Protein AF-A0A9X9HYR4-F1 (afdb_monomer)

Radius of gyration: 14.13 Å; Cα contacts (8 Å, |Δi|>4): 24; chains: 1; bounding box: 27×18×43 Å

Nearest PDB structures (foldseek):
  5imr-assembly1_t  TM=7.145E-01  e=7.237E+00  Thermus thermophilus HB8

Sequence (62 aa):
MDKIDPALRQRFEGDHAKLRAMMAHPEYMNESWNKDFAVTLRDHARFEERELFPAIELFAFA

pLDDT: mean 91.89, std 12.54, range [50.41, 98.69]

Foldseek 3Di:
DVQFDVVLVVVLVVLVVVLVVCVVPPPPVDPVSVVVNVVSVVVSVCCCVPPVVVRCVVVVVD

Secondary structure (DSSP, 8-state):
-TTS-HHHHHHHHHHHHHHHHHHHS--TT-HHHHHHHHHHHHHHHHHIIIIIHHHHHHHH--

Structure (mmCIF, N/CA/C/O backbone):
data_AF-A0A9X9HYR4-F1
#
_entry.id   AF-A0A9X9HYR4-F1
#
loop_
_atom_site.group_PDB
_atom_site.id
_atom_site.type_symbol
_atom_site.label_atom_id
_atom_site.label_alt_id
_atom_site.label_comp_id
_atom_site.label_asym_id
_atom_site.label_entity_id
_atom_site.label_seq_id
_atom_site.pdbx_PDB_ins_code
_atom_site.Cartn_x
_atom_site.Cartn_y
_atom_site.Cartn_z
_atom_site.occupancy
_atom_site.B_iso_or_equiv
_atom_site.auth_seq_id
_atom_site.auth_comp_id
_atom_site.auth_asym_id
_atom_site.auth_atom_id
_atom_site.pdbx_PDB_model_num
ATOM 1 N N . MET A 1 1 ? -5.463 -12.276 16.341 1.00 53.66 1 MET A N 1
ATOM 2 C CA . MET A 1 1 ? -5.770 -11.582 15.071 1.00 53.66 1 MET A CA 1
ATOM 3 C C . MET A 1 1 ? -7.257 -11.246 14.933 1.00 53.66 1 MET A C 1
ATOM 5 O O . MET A 1 1 ? -7.538 -10.179 14.410 1.00 53.66 1 MET A O 1
ATOM 9 N N . ASP A 1 2 ? -8.201 -12.047 15.449 1.00 60.88 2 ASP A N 1
ATOM 10 C CA . ASP A 1 2 ? -9.672 -11.834 15.346 1.00 60.88 2 ASP A CA 1
ATOM 11 C C . ASP A 1 2 ? -10.256 -10.518 15.900 1.00 60.88 2 ASP A C 1
ATOM 13 O O . ASP A 1 2 ? -11.456 -10.296 15.796 1.00 60.88 2 ASP A O 1
ATOM 17 N N . LYS A 1 3 ? -9.432 -9.635 16.476 1.00 74.06 3 LYS A N 1
ATOM 18 C CA . LYS A 1 3 ? -9.861 -8.343 17.035 1.00 74.06 3 LYS A CA 1
ATOM 19 C C . LYS A 1 3 ? -9.599 -7.139 16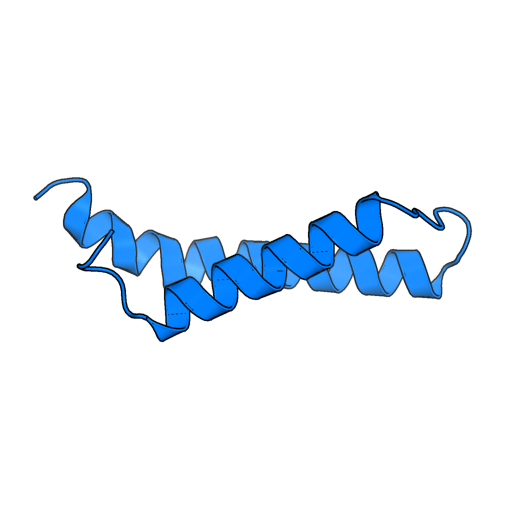.117 1.00 74.06 3 LYS A C 1
ATOM 21 O O . LYS A 1 3 ? -10.020 -6.037 16.442 1.00 74.06 3 LYS A O 1
ATOM 26 N N . ILE A 1 4 ? -8.896 -7.333 15.000 1.00 81.06 4 ILE A N 1
ATOM 27 C CA . ILE A 1 4 ? -8.609 -6.270 14.024 1.00 81.06 4 ILE A CA 1
ATOM 28 C C . ILE A 1 4 ? -9.757 -6.206 13.020 1.00 81.06 4 ILE A C 1
ATOM 30 O O . ILE A 1 4 ? -10.200 -7.256 12.550 1.00 81.06 4 ILE A O 1
ATOM 34 N N . ASP A 1 5 ? -10.194 -4.993 12.670 1.00 90.38 5 ASP A N 1
ATOM 35 C CA . ASP A 1 5 ? -11.166 -4.759 11.600 1.00 90.38 5 ASP A CA 1
ATOM 36 C C . ASP A 1 5 ? -10.775 -5.555 10.330 1.00 90.38 5 ASP A C 1
ATOM 38 O O . ASP A 1 5 ? -9.657 -5.388 9.818 1.00 90.38 5 ASP A O 1
ATOM 42 N N . PRO A 1 6 ? -11.661 -6.430 9.812 1.00 92.88 6 PRO A N 1
ATOM 43 C CA . PRO A 1 6 ? -11.406 -7.199 8.598 1.00 92.88 6 PRO A CA 1
ATOM 44 C C . PRO A 1 6 ? -10.979 -6.347 7.398 1.00 92.88 6 PRO A C 1
ATOM 46 O O . PRO A 1 6 ? -10.180 -6.816 6.589 1.00 92.88 6 PRO A O 1
ATOM 49 N N . ALA A 1 7 ? -11.452 -5.102 7.292 1.00 94.62 7 ALA A N 1
ATOM 50 C CA . ALA A 1 7 ? -11.071 -4.193 6.216 1.00 94.62 7 ALA A CA 1
ATOM 51 C C . ALA A 1 7 ? -9.598 -3.764 6.317 1.00 94.62 7 ALA A C 1
ATOM 53 O O . ALA A 1 7 ? -8.886 -3.753 5.311 1.00 94.62 7 ALA A O 1
ATOM 54 N N . LEU A 1 8 ? -9.108 -3.478 7.530 1.00 95.06 8 LEU A N 1
ATOM 55 C CA . LEU A 1 8 ? -7.697 -3.150 7.764 1.00 95.06 8 LEU A CA 1
ATOM 56 C C . LEU A 1 8 ? -6.799 -4.345 7.435 1.00 95.06 8 LEU A C 1
ATOM 58 O O . LEU A 1 8 ? -5.767 -4.184 6.783 1.00 95.06 8 LEU A O 1
ATOM 62 N N . ARG A 1 9 ? -7.219 -5.557 7.825 1.00 94.44 9 ARG A N 1
ATOM 63 C CA . ARG A 1 9 ? -6.498 -6.789 7.475 1.00 94.44 9 ARG A CA 1
ATOM 64 C C . ARG A 1 9 ? -6.457 -7.002 5.963 1.00 94.44 9 ARG A C 1
ATOM 66 O O . ARG A 1 9 ? -5.385 -7.242 5.418 1.00 94.44 9 ARG A O 1
ATOM 73 N N . GLN A 1 10 ? -7.600 -6.891 5.291 1.00 96.62 10 GLN A N 1
ATOM 74 C CA . GLN A 1 10 ? -7.683 -7.084 3.846 1.00 96.62 10 GLN A CA 1
ATOM 75 C C . GLN A 1 10 ? -6.799 -6.081 3.095 1.00 96.62 10 GLN A C 1
ATOM 77 O O . GLN A 1 10 ? -6.102 -6.463 2.154 1.00 96.62 10 GLN A O 1
ATOM 82 N N . ARG A 1 11 ? -6.792 -4.812 3.521 1.00 97.56 11 ARG A N 1
ATOM 83 C CA . ARG A 1 11 ? -5.924 -3.784 2.937 1.00 97.56 11 ARG A CA 1
ATOM 84 C C . ARG A 1 11 ? -4.446 -4.112 3.135 1.00 97.56 11 ARG A C 1
ATOM 86 O O . ARG A 1 11 ? -3.703 -4.107 2.159 1.00 97.56 11 ARG A O 1
ATOM 93 N N . PHE A 1 12 ? -4.041 -4.467 4.356 1.00 96.94 12 PHE A N 1
ATOM 94 C CA . PHE A 1 12 ? -2.669 -4.881 4.664 1.00 96.94 12 PHE A CA 1
ATOM 95 C C . PHE A 1 12 ? -2.209 -6.048 3.777 1.00 96.94 12 PHE A C 1
ATOM 97 O O . PHE A 1 12 ? -1.163 -5.978 3.131 1.00 96.94 12 PHE A O 1
ATOM 104 N N . GLU A 1 13 ? -3.010 -7.112 3.697 1.00 97.56 13 GLU A N 1
ATOM 105 C CA . GLU A 1 13 ? -2.692 -8.291 2.888 1.00 97.56 13 GLU A CA 1
ATOM 106 C C . GLU A 1 13 ? -2.613 -7.956 1.391 1.00 97.56 13 GLU A C 1
ATOM 108 O O . GLU A 1 13 ? -1.702 -8.427 0.704 1.00 97.56 13 GLU A O 1
ATOM 113 N N . GLY A 1 14 ? -3.521 -7.109 0.895 1.00 98.44 14 GLY A N 1
ATOM 114 C CA . GLY A 1 14 ? -3.540 -6.646 -0.492 1.00 98.44 14 GLY A CA 1
ATOM 115 C C . GLY A 1 14 ? -2.307 -5.821 -0.869 1.00 98.44 14 GLY A C 1
ATOM 116 O O . GLY A 1 14 ? -1.659 -6.112 -1.879 1.00 98.44 14 GLY A O 1
ATOM 117 N N . ASP A 1 15 ? -1.937 -4.844 -0.039 1.00 98.44 15 ASP A N 1
ATOM 118 C CA . ASP A 1 15 ? -0.755 -4.004 -0.261 1.00 98.44 15 ASP A CA 1
ATOM 119 C C . ASP A 1 15 ? 0.529 -4.848 -0.247 1.00 98.44 15 ASP A 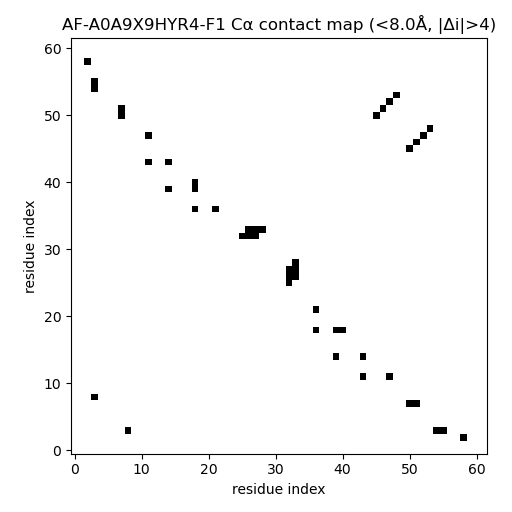C 1
ATOM 121 O O . ASP A 1 15 ? 1.367 -4.732 -1.148 1.00 98.44 15 ASP A O 1
ATOM 125 N N . HIS A 1 16 ? 0.657 -5.782 0.703 1.00 98.56 16 HIS A N 1
ATOM 126 C CA . HIS A 1 16 ? 1.786 -6.713 0.746 1.00 98.56 16 HIS A CA 1
ATOM 127 C C . HIS A 1 16 ? 1.846 -7.638 -0.469 1.00 98.56 16 HIS A C 1
ATOM 129 O O . HIS A 1 16 ? 2.937 -7.893 -0.984 1.00 98.56 16 HIS A O 1
ATOM 135 N N . ALA A 1 17 ? 0.709 -8.166 -0.928 1.00 98.62 17 ALA A N 1
ATOM 136 C CA . ALA A 1 17 ? 0.666 -9.006 -2.120 1.00 98.62 17 ALA A CA 1
ATOM 137 C C . ALA A 1 17 ? 1.164 -8.234 -3.349 1.00 98.62 17 ALA A C 1
ATOM 139 O O . ALA A 1 17 ? 2.011 -8.740 -4.089 1.00 98.62 17 ALA A O 1
ATOM 140 N N . LYS A 1 18 ? 0.717 -6.983 -3.516 1.00 98.44 18 LYS A N 1
ATOM 141 C CA . LYS A 1 18 ? 1.177 -6.102 -4.594 1.00 98.44 18 LYS A CA 1
ATOM 142 C C . LYS A 1 18 ? 2.676 -5.820 -4.491 1.00 98.44 18 LYS A C 1
ATOM 144 O O . LYS A 1 18 ? 3.394 -6.035 -5.463 1.00 98.44 18 LYS A O 1
ATOM 149 N N . LEU A 1 19 ? 3.170 -5.395 -3.327 1.00 98.69 19 LEU A N 1
ATOM 150 C CA . LEU A 1 19 ? 4.592 -5.093 -3.123 1.00 98.69 19 LEU A CA 1
ATOM 151 C C . LEU A 1 19 ? 5.487 -6.311 -3.390 1.00 98.69 19 LEU A C 1
ATOM 153 O O . LEU A 1 19 ? 6.510 -6.188 -4.063 1.00 98.69 19 LEU A O 1
ATOM 157 N N . ARG A 1 20 ? 5.084 -7.502 -2.927 1.00 98.62 20 ARG A N 1
ATOM 158 C CA . ARG A 1 20 ? 5.803 -8.754 -3.213 1.00 98.62 20 ARG A CA 1
ATOM 159 C C . ARG A 1 20 ? 5.812 -9.078 -4.705 1.00 98.62 20 ARG A C 1
ATOM 161 O O . ARG A 1 20 ? 6.856 -9.465 -5.217 1.00 98.62 20 ARG A O 1
ATOM 168 N N . ALA A 1 21 ? 4.689 -8.895 -5.401 1.00 98.19 21 ALA A N 1
ATOM 169 C CA . ALA A 1 21 ? 4.612 -9.115 -6.844 1.00 98.19 21 ALA A CA 1
ATOM 170 C C . ALA A 1 21 ? 5.531 -8.160 -7.623 1.00 98.19 21 ALA A C 1
ATOM 172 O O . ALA A 1 21 ? 6.244 -8.603 -8.520 1.00 98.19 21 ALA A O 1
ATOM 173 N N . MET A 1 22 ? 5.579 -6.877 -7.243 1.00 98.00 22 MET A N 1
ATOM 174 C CA . MET A 1 22 ? 6.498 -5.909 -7.855 1.00 98.00 22 MET A CA 1
ATOM 175 C C . MET A 1 22 ? 7.962 -6.312 -7.632 1.00 98.00 22 MET A C 1
ATOM 177 O O . MET A 1 22 ? 8.755 -6.296 -8.567 1.00 98.00 22 MET A O 1
ATOM 181 N N . MET A 1 23 ? 8.314 -6.738 -6.416 1.00 97.81 23 MET A N 1
ATOM 182 C CA . MET A 1 23 ? 9.678 -7.159 -6.078 1.00 97.81 23 MET A CA 1
ATOM 183 C C . MET A 1 23 ? 10.097 -8.505 -6.679 1.00 97.81 23 MET A C 1
ATOM 185 O O . MET A 1 23 ? 11.293 -8.766 -6.787 1.00 97.81 23 MET A O 1
ATOM 189 N N . ALA A 1 24 ? 9.152 -9.358 -7.077 1.00 98.25 24 ALA A N 1
ATOM 190 C CA . ALA A 1 24 ? 9.457 -10.610 -7.770 1.00 98.25 24 ALA A CA 1
ATOM 191 C C . ALA A 1 24 ? 9.998 -10.372 -9.192 1.00 98.25 24 ALA A C 1
ATOM 193 O O . ALA A 1 24 ? 10.797 -11.167 -9.689 1.00 98.25 24 ALA A O 1
ATOM 194 N N . HIS A 1 25 ? 9.596 -9.267 -9.827 1.00 96.06 25 HIS A N 1
ATOM 195 C CA . HIS A 1 25 ? 10.016 -8.875 -11.172 1.00 96.06 25 HIS A CA 1
ATOM 196 C C . HIS A 1 25 ? 10.337 -7.374 -11.216 1.00 96.06 25 HIS A C 1
ATOM 198 O O . HIS A 1 25 ? 9.555 -6.587 -11.751 1.00 96.06 25 HIS A O 1
ATOM 204 N N . PRO A 1 26 ? 11.465 -6.948 -10.622 1.00 96.56 26 PRO A N 1
ATOM 205 C CA . PRO A 1 26 ? 11.780 -5.535 -10.539 1.00 96.56 26 PRO A CA 1
ATOM 206 C C . PRO A 1 26 ? 12.232 -4.974 -11.891 1.00 96.56 26 PRO A C 1
ATOM 208 O O . PRO A 1 26 ? 13.102 -5.539 -12.554 1.00 96.56 26 PRO A O 1
ATOM 211 N N . GLU A 1 27 ? 11.707 -3.806 -12.257 1.00 97.88 27 GLU A N 1
ATOM 212 C CA . GLU A 1 27 ? 12.119 -3.056 -13.446 1.0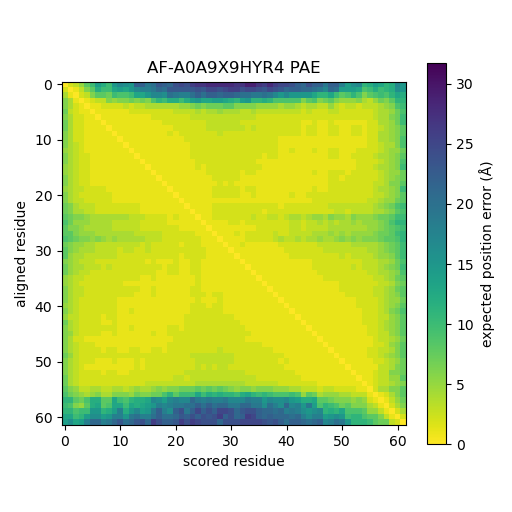0 97.88 27 GLU A CA 1
ATOM 213 C C . GLU A 1 27 ? 12.829 -1.758 -13.038 1.00 97.88 27 GLU A C 1
ATOM 215 O O . GLU A 1 27 ? 12.372 -0.657 -13.326 1.00 97.88 27 GLU A O 1
ATOM 220 N N . TYR A 1 28 ? 13.971 -1.864 -12.355 1.00 94.19 28 TYR A N 1
ATOM 221 C CA . TYR A 1 28 ? 14.664 -0.702 -11.771 1.00 94.19 28 TYR A CA 1
ATOM 222 C C . TYR A 1 28 ? 15.065 0.397 -12.769 1.00 94.19 28 TYR A C 1
ATOM 224 O O . TYR A 1 28 ? 15.305 1.530 -12.362 1.00 94.19 28 TYR A O 1
ATOM 232 N N . MET A 1 29 ? 15.144 0.089 -14.066 1.00 97.81 29 MET A N 1
ATOM 233 C CA . MET A 1 29 ? 15.445 1.070 -15.120 1.00 97.81 29 MET A CA 1
ATOM 234 C C . MET A 1 29 ? 14.186 1.660 -15.772 1.00 97.81 29 MET A C 1
ATOM 236 O O . MET A 1 29 ? 14.290 2.546 -16.616 1.00 97.81 29 MET A O 1
ATOM 240 N N . ASN A 1 30 ? 12.997 1.185 -15.394 1.00 98.19 30 ASN A N 1
ATOM 241 C CA . ASN A 1 30 ? 11.720 1.698 -15.864 1.00 98.19 30 ASN A CA 1
ATOM 242 C C . ASN A 1 30 ? 11.218 2.779 -14.895 1.00 98.19 30 ASN A C 1
ATOM 244 O O . ASN A 1 30 ? 10.899 2.516 -13.735 1.00 98.19 30 ASN A O 1
ATOM 248 N N . GLU A 1 31 ? 11.140 4.018 -15.376 1.00 98.31 31 GLU A N 1
ATOM 249 C CA . GLU A 1 31 ? 10.686 5.165 -14.583 1.00 98.31 31 GLU A CA 1
ATOM 250 C C . GLU A 1 31 ? 9.256 4.986 -14.051 1.00 98.31 31 GLU A C 1
ATOM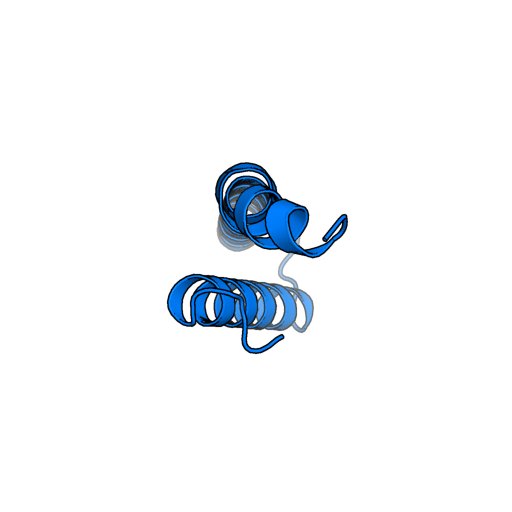 252 O O . GLU A 1 31 ? 8.990 5.297 -12.888 1.00 98.31 31 GLU A O 1
ATOM 257 N N . SER A 1 32 ? 8.348 4.437 -14.866 1.00 98.25 32 SER A N 1
ATOM 258 C CA . SER A 1 32 ? 6.963 4.188 -14.450 1.00 98.25 32 SER A CA 1
ATOM 259 C C . SER A 1 32 ? 6.916 3.170 -13.321 1.00 98.25 32 SER A C 1
ATOM 261 O O . SER A 1 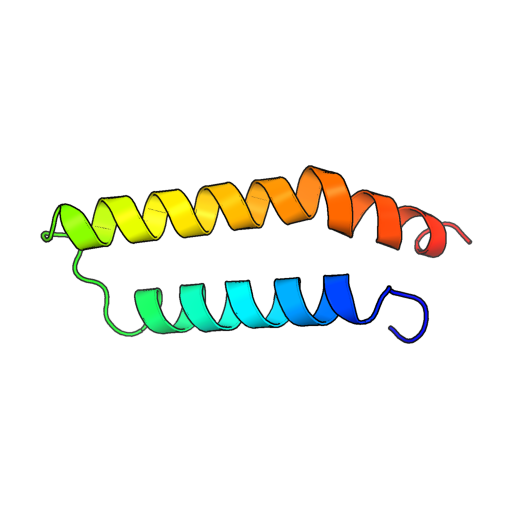32 ? 6.268 3.414 -12.307 1.00 98.25 32 SER A O 1
ATOM 263 N N . TRP A 1 33 ? 7.661 2.069 -13.455 1.00 98.38 33 TRP A N 1
ATOM 264 C CA . TRP A 1 33 ? 7.730 1.042 -12.417 1.00 98.38 33 TRP A CA 1
ATOM 265 C C . TRP A 1 33 ? 8.278 1.611 -11.106 1.00 98.38 33 TRP A C 1
ATOM 267 O O . TRP A 1 33 ? 7.688 1.399 -10.048 1.00 98.38 33 TRP A O 1
ATOM 277 N N . ASN A 1 34 ? 9.358 2.398 -11.167 1.00 98.50 34 ASN A N 1
ATOM 278 C CA . ASN A 1 34 ? 9.943 3.031 -9.983 1.00 98.50 34 ASN A CA 1
ATOM 279 C C . ASN A 1 34 ? 8.949 3.967 -9.291 1.00 98.50 34 ASN A C 1
ATOM 281 O O . ASN A 1 34 ? 8.824 3.949 -8.064 1.00 98.50 34 ASN A O 1
ATOM 285 N N . LYS A 1 35 ? 8.224 4.774 -10.071 1.00 98.56 35 LYS A N 1
ATOM 286 C CA . LYS A 1 35 ? 7.198 5.674 -9.544 1.00 98.56 35 LYS A CA 1
ATOM 287 C C . LYS A 1 35 ? 6.064 4.893 -8.888 1.00 98.56 35 LYS A C 1
ATOM 289 O O . LYS A 1 35 ? 5.689 5.211 -7.760 1.00 98.56 35 LYS A O 1
ATOM 294 N N . ASP A 1 36 ? 5.555 3.865 -9.556 1.00 98.38 36 ASP A N 1
ATOM 295 C CA . ASP A 1 36 ? 4.460 3.042 -9.046 1.00 98.38 36 ASP A CA 1
ATOM 296 C C . ASP A 1 36 ? 4.873 2.282 -7.783 1.00 98.38 36 ASP A C 1
ATOM 298 O O . ASP A 1 36 ? 4.093 2.197 -6.829 1.00 98.38 36 ASP A O 1
ATOM 302 N N . PHE A 1 37 ? 6.111 1.783 -7.732 1.00 98.56 37 PHE A N 1
ATOM 303 C CA . PHE A 1 37 ? 6.659 1.098 -6.566 1.00 98.56 37 PHE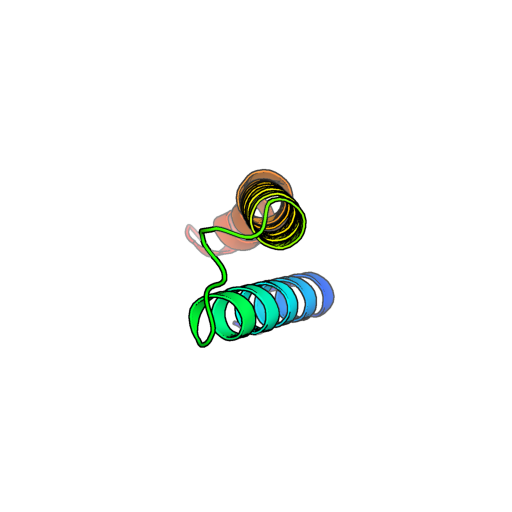 A CA 1
ATOM 304 C C . PHE A 1 37 ? 6.793 2.058 -5.384 1.00 98.56 37 PHE A C 1
ATOM 306 O O . PHE A 1 37 ? 6.285 1.775 -4.301 1.00 98.56 37 PHE A O 1
ATOM 313 N N . ALA A 1 38 ? 7.403 3.227 -5.599 1.00 98.50 38 ALA A N 1
ATOM 314 C CA . ALA A 1 38 ? 7.591 4.234 -4.560 1.00 98.50 38 ALA A CA 1
ATOM 315 C C . ALA A 1 38 ? 6.258 4.761 -4.009 1.00 98.50 38 ALA A C 1
ATOM 317 O O . ALA A 1 38 ? 6.114 4.923 -2.798 1.00 98.50 38 ALA A O 1
ATOM 318 N N . VAL A 1 39 ? 5.269 5.004 -4.877 1.00 98.56 39 VAL A N 1
ATOM 319 C CA . VAL A 1 39 ? 3.915 5.402 -4.462 1.00 98.56 39 VAL A CA 1
ATOM 320 C C . VAL A 1 39 ? 3.260 4.294 -3.644 1.00 98.56 39 VAL A C 1
ATOM 322 O O . VAL A 1 39 ? 2.784 4.567 -2.546 1.00 98.56 39 VAL A O 1
ATOM 325 N N . THR A 1 40 ? 3.298 3.051 -4.132 1.00 98.38 40 THR A N 1
ATOM 326 C CA . THR A 1 40 ? 2.706 1.901 -3.432 1.00 98.38 40 THR A CA 1
ATOM 327 C C . THR A 1 40 ? 3.336 1.709 -2.053 1.00 98.38 40 THR A C 1
ATOM 329 O O . THR A 1 40 ? 2.615 1.596 -1.068 1.00 98.38 40 THR A O 1
ATOM 332 N N . LEU A 1 41 ? 4.669 1.736 -1.957 1.00 98.62 41 LEU A N 1
ATOM 333 C CA . LEU A 1 41 ? 5.386 1.560 -0.694 1.00 98.62 41 LEU A CA 1
ATOM 334 C C . LEU A 1 41 ? 5.098 2.696 0.294 1.00 98.62 41 LEU A C 1
ATOM 336 O O . LEU A 1 41 ? 4.841 2.449 1.469 1.00 98.62 41 LEU A O 1
ATOM 340 N N . ARG A 1 42 ? 5.108 3.946 -0.179 1.00 98.69 42 ARG A N 1
ATOM 341 C CA . ARG A 1 42 ? 4.804 5.122 0.644 1.00 98.69 42 ARG A CA 1
ATOM 342 C C . ARG A 1 42 ? 3.378 5.083 1.186 1.00 98.69 42 ARG A C 1
ATOM 344 O O . ARG A 1 42 ? 3.156 5.442 2.340 1.00 98.69 42 ARG A O 1
ATOM 351 N N . ASP A 1 43 ? 2.414 4.720 0.349 1.00 98.62 43 ASP A N 1
ATOM 352 C CA . ASP A 1 43 ? 1.004 4.725 0.731 1.00 98.62 43 ASP A CA 1
ATOM 353 C C . ASP A 1 43 ? 0.684 3.547 1.669 1.00 98.62 43 ASP A C 1
ATOM 355 O O . ASP A 1 43 ? -0.057 3.740 2.633 1.00 98.62 43 ASP A O 1
ATOM 359 N N . HIS A 1 44 ? 1.332 2.391 1.470 1.00 98.56 44 HIS A N 1
ATOM 360 C CA . HIS A 1 44 ? 1.338 1.269 2.414 1.00 98.56 44 HIS A CA 1
ATOM 361 C C . HIS A 1 44 ? 1.904 1.676 3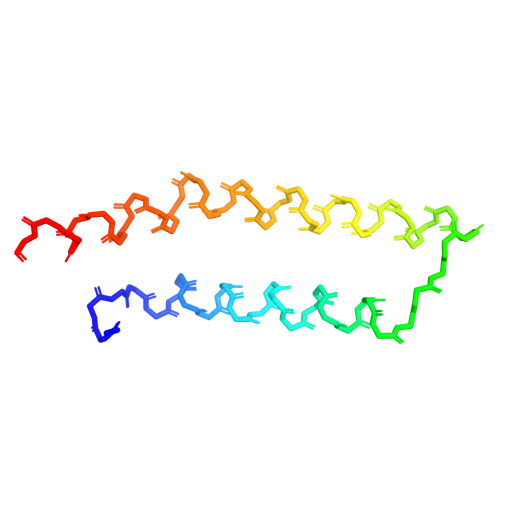.785 1.00 98.56 44 HIS A C 1
ATOM 363 O O . HIS A 1 44 ? 1.218 1.526 4.792 1.00 98.56 44 HIS A O 1
ATOM 369 N N . ALA A 1 45 ? 3.093 2.286 3.838 1.00 98.50 45 ALA A N 1
ATOM 370 C CA . ALA A 1 45 ? 3.699 2.704 5.108 1.00 98.50 45 ALA A CA 1
ATOM 371 C C . ALA A 1 45 ? 2.829 3.732 5.857 1.00 98.50 45 ALA A C 1
ATOM 373 O O . ALA A 1 45 ? 2.617 3.632 7.061 1.00 98.50 45 ALA A O 1
ATOM 374 N N . ARG A 1 46 ? 2.246 4.700 5.135 1.00 98.62 46 ARG A N 1
ATOM 375 C CA . ARG A 1 46 ? 1.325 5.686 5.727 1.00 98.62 46 ARG A CA 1
ATOM 376 C C . ARG A 1 46 ? 0.062 5.051 6.290 1.00 98.62 46 ARG A C 1
ATOM 378 O O . ARG A 1 46 ? -0.429 5.518 7.312 1.00 98.62 46 ARG A O 1
ATOM 385 N N . PHE A 1 47 ? -0.488 4.056 5.602 1.00 98.38 47 PHE A N 1
ATOM 386 C CA . PHE A 1 47 ? -1.628 3.291 6.093 1.00 98.38 47 PHE A CA 1
ATOM 387 C C . PHE A 1 47 ? -1.285 2.579 7.398 1.00 98.38 47 PHE A C 1
ATOM 389 O O . PHE A 1 47 ? -2.038 2.675 8.367 1.00 98.38 47 PHE A O 1
ATOM 396 N N . GLU A 1 48 ? -0.137 1.907 7.437 1.00 97.31 48 GLU A N 1
ATOM 397 C CA . GLU A 1 48 ? 0.303 1.211 8.636 1.00 97.31 48 GLU A CA 1
ATOM 398 C C . GLU A 1 48 ? 0.445 2.171 9.817 1.00 97.31 48 GLU A C 1
ATOM 400 O O . GLU A 1 48 ? -0.198 1.980 10.845 1.00 97.31 48 GLU A O 1
ATOM 405 N N . GLU A 1 49 ? 1.189 3.262 9.636 1.00 97.56 49 GLU A N 1
ATOM 406 C CA . GLU A 1 49 ? 1.453 4.251 10.684 1.00 97.56 49 GLU A CA 1
ATOM 407 C C . GLU A 1 49 ? 0.196 4.969 11.192 1.00 97.56 49 GLU A C 1
ATOM 409 O O . GLU A 1 49 ? 0.112 5.310 12.371 1.00 97.56 49 GLU A O 1
ATOM 414 N N . ARG A 1 50 ? -0.771 5.255 10.312 1.00 97.00 50 ARG A N 1
ATOM 415 C CA . ARG A 1 50 ? -1.902 6.147 10.630 1.00 97.00 50 ARG A CA 1
ATOM 416 C C . ARG A 1 50 ? -3.198 5.422 10.942 1.00 97.00 50 ARG A C 1
ATOM 418 O O . ARG A 1 50 ? -4.075 6.021 11.557 1.00 97.00 50 ARG A O 1
ATOM 4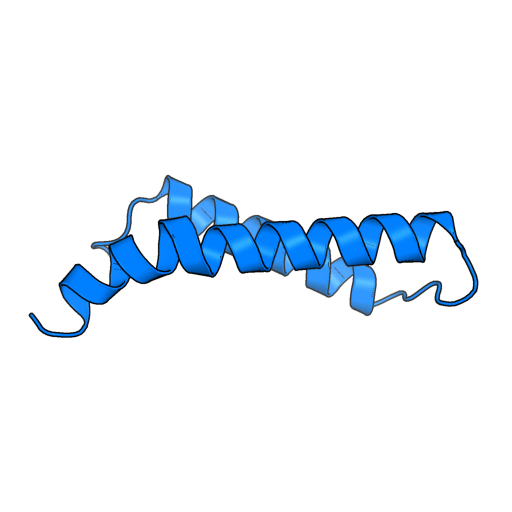25 N N . GLU A 1 51 ? -3.345 4.184 10.486 1.00 95.75 51 GLU A N 1
ATOM 426 C CA . GLU A 1 51 ? -4.603 3.444 10.573 1.00 95.75 51 GLU A CA 1
ATOM 427 C C . GLU A 1 51 ? -4.397 2.089 11.256 1.00 95.75 51 GLU A C 1
ATOM 429 O O . GLU A 1 51 ? -5.032 1.819 12.275 1.00 95.75 51 GLU A O 1
ATOM 434 N N . LEU A 1 52 ? -3.489 1.248 10.744 1.00 94.94 52 LEU A N 1
ATOM 435 C CA . LEU A 1 52 ? -3.323 -0.115 11.258 1.00 94.94 52 LEU A CA 1
ATOM 436 C C . LEU A 1 52 ? -2.664 -0.144 12.640 1.00 94.94 52 LEU A C 1
ATOM 438 O O . LEU A 1 52 ? -3.212 -0.762 13.548 1.00 94.94 52 LEU A O 1
ATOM 442 N N . PHE A 1 53 ? -1.508 0.502 12.811 1.00 94.44 53 PHE A N 1
ATOM 443 C CA . PHE A 1 53 ? -0.770 0.503 14.075 1.00 94.44 53 PHE A CA 1
ATOM 444 C C . PHE A 1 53 ? -1.610 1.067 15.225 1.00 94.44 53 PHE A C 1
ATOM 446 O O . PHE A 1 53 ? -1.768 0.351 16.215 1.00 94.44 53 PHE A O 1
ATOM 453 N N . PRO A 1 54 ? -2.282 2.228 15.086 1.00 92.75 54 PRO A N 1
ATOM 454 C CA . PRO A 1 54 ? -3.198 2.707 16.120 1.00 92.75 54 PRO A CA 1
ATOM 455 C C . PRO A 1 54 ? -4.324 1.714 16.445 1.00 92.75 54 PRO A C 1
ATOM 457 O O . PRO A 1 54 ? -4.697 1.553 17.606 1.00 92.75 54 PRO A O 1
ATOM 460 N N . ALA A 1 55 ? -4.857 1.010 15.439 1.00 90.12 55 ALA A N 1
ATOM 461 C CA . ALA A 1 55 ? -5.916 0.024 15.646 1.00 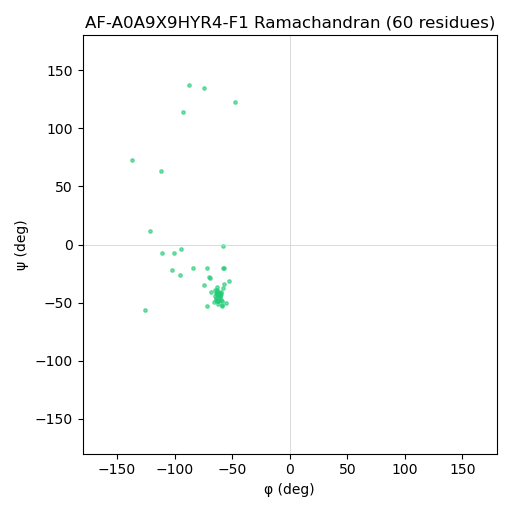90.12 55 ALA A CA 1
ATOM 462 C C . ALA A 1 55 ? -5.435 -1.244 16.373 1.00 90.12 55 ALA A C 1
ATOM 464 O O . ALA A 1 55 ? -6.233 -1.885 17.059 1.00 90.12 55 ALA A O 1
ATOM 465 N N . ILE A 1 56 ? -4.156 -1.622 16.244 1.00 88.56 56 ILE A N 1
ATOM 466 C CA . ILE A 1 56 ? -3.594 -2.812 16.907 1.00 88.56 56 ILE A CA 1
ATOM 467 C C . ILE A 1 56 ? -2.909 -2.506 18.242 1.00 88.56 56 ILE A C 1
ATOM 469 O O . ILE A 1 56 ? -2.877 -3.387 19.101 1.00 88.56 56 ILE A O 1
ATOM 473 N N . GLU A 1 57 ? -2.408 -1.284 18.453 1.00 84.19 57 GLU A N 1
ATOM 474 C CA . GLU A 1 57 ? -1.819 -0.837 19.725 1.00 84.19 57 GLU A CA 1
ATOM 475 C C . GLU A 1 57 ? -2.811 -0.977 20.886 1.00 84.19 57 GLU A C 1
ATOM 477 O O . GLU A 1 57 ? -2.428 -1.392 21.981 1.00 84.19 57 GLU A O 1
ATOM 482 N N . LEU A 1 58 ? -4.105 -0.766 20.616 1.00 68.19 58 LEU A N 1
ATOM 483 C CA . LEU A 1 58 ? -5.207 -1.011 21.556 1.00 68.19 58 LEU A CA 1
ATOM 484 C C . LEU A 1 58 ? -5.266 -2.456 22.080 1.00 68.19 58 LEU A C 1
ATOM 486 O O . LEU A 1 58 ? -5.868 -2.709 23.121 1.00 68.19 58 LEU A O 1
ATOM 490 N N . PHE A 1 59 ? -4.652 -3.407 21.375 1.00 67.19 59 PHE A N 1
ATOM 491 C CA . PHE A 1 59 ? -4.598 -4.818 21.754 1.00 67.19 59 PHE A CA 1
ATOM 492 C C . PHE A 1 59 ? -3.198 -5.288 22.166 1.00 67.19 59 PHE A C 1
ATOM 494 O O . PHE A 1 59 ? -3.065 -6.425 22.611 1.00 67.19 59 PHE A O 1
ATOM 501 N N . ALA A 1 60 ? -2.164 -4.455 22.010 1.00 61.06 60 ALA A N 1
ATOM 502 C CA . ALA A 1 60 ? -0.780 -4.804 22.335 1.00 61.06 60 ALA A CA 1
ATOM 503 C C . ALA A 1 60 ? -0.441 -4.602 23.825 1.00 61.06 60 ALA A C 1
ATOM 505 O O . ALA A 1 60 ? 0.504 -5.211 24.321 1.00 61.06 60 ALA A O 1
ATOM 506 N N . PHE A 1 61 ? -1.229 -3.785 24.536 1.00 55.03 61 PHE A N 1
ATOM 507 C CA . PHE A 1 61 ? -1.072 -3.496 25.971 1.00 55.03 61 PHE A CA 1
ATOM 508 C C . PHE A 1 61 ? -2.308 -3.854 26.820 1.00 55.03 61 PHE A C 1
ATOM 510 O O . PHE A 1 61 ? -2.390 -3.438 27.976 1.00 55.03 61 PHE A O 1
ATOM 517 N N . ALA A 1 62 ? -3.269 -4.587 26.246 1.00 50.41 62 ALA A N 1
ATOM 518 C CA . ALA A 1 62 ? -4.488 -5.046 26.918 1.00 50.41 62 ALA A CA 1
ATOM 519 C C . ALA A 1 62 ? -4.345 -6.462 27.491 1.00 50.41 62 ALA A C 1
ATOM 521 O O . ALA A 1 62 ? -3.673 -7.296 26.842 1.00 50.41 62 ALA A O 1
#

Solvent-accessible surface area (backbone atoms only — not comparable to full-atom values): 3688 Å² total; per-residue (Å²): 119,95,86,55,59,66,67,58,52,52,49,52,54,50,50,50,52,51,54,51,56,47,64,76,64,68,49,87,87,37,68,68,53,49,52,53,48,52,51,52,53,52,52,47,51,51,43,38,70,71,50,47,47,63,62,46,52,70,61,73,81,104

Organism: Neisseria subflava (NCBI:txid28449)

Mean predicted aligned error: 4.21 Å